Protein AF-A0A353R9E0-F1 (afdb_monomer)

Foldseek 3Di:
DWDWDWDDPDPVDIDIDTDDDDDPPDPDDDDDDDDDDDDDCVVVDDCVVQNPVNVVVPDDDDDDDDADADALLLLLDPVNPLLVQQLVLLLQCQVPVDPVSLVSNVVSVVRVVVNNVRNLVVLVVVLVPDDDDPCSVVSVVSSVVSNVSNVVSVVVSVVSNPDPNHDPVSD

Solvent-accessible surface area (backbone atoms only — not comparable to full-atom values): 10655 Å² total; per-residue (Å²): 132,82,66,73,48,72,45,77,70,56,101,87,42,74,44,78,47,73,77,80,89,80,64,87,94,48,98,72,82,87,85,87,84,89,85,87,85,88,71,63,76,91,73,62,69,40,73,88,75,51,31,71,73,54,51,66,68,70,60,79,89,83,86,76,80,88,68,71,88,58,57,46,63,61,56,39,42,93,81,22,64,66,57,55,56,33,52,48,26,40,49,46,19,36,76,43,64,43,73,67,32,47,50,48,30,54,49,34,54,54,50,44,53,52,34,52,54,50,16,52,52,52,52,51,50,51,60,72,69,48,71,99,49,94,56,54,64,57,52,53,51,53,51,50,53,26,52,49,44,40,50,54,56,59,59,58,53,50,69,57,42,74,45,95,70,35,61,77,94,80,103

Mean predicted aligned error: 7.18 Å

Sequence (171 aa):
MVEIQYKIHDEFAVEFKQRFLVRRKVQKNVFAVNTWFFIPNSLDINPQTYGKDQFYRDVKSNVRMITPVYILRDLSEVDAVPFRFLEQAFRDVASSPLRKNASEYIYQIKMVSVIIKSALRDHAKMILRGHPSDNTAWLCSQYAESAEAILSRYRKLKSIITVPTVPDELQ

pLDDT: mean 88.87, std 7.39, range [48.72, 96.75]

Secondary structure (DSSP, 8-state):
---EEEEE-SSS-EEEEE-----TTSS-------------GGG--STTTS-HHHHHHH--------PPP--HHHHHSTT-HHHHHHHHHHHHHHH---HHHHHHHHHHHHHHHHHHHHHHHHHHHHHHHS-S-TTHHHHHHHHHHHHHHHHHHHHHTHHHH-STTS-GGG-

Structure (mmCIF, N/CA/C/O backbone):
data_AF-A0A353R9E0-F1
#
_entry.id   AF-A0A353R9E0-F1
#
loop_
_atom_site.group_PDB
_atom_site.id
_atom_site.type_symbol
_atom_site.label_atom_id
_atom_site.label_alt_id
_atom_site.label_comp_id
_atom_site.label_asym_id
_atom_site.label_entity_id
_atom_site.label_seq_id
_atom_site.pdbx_PDB_ins_code
_atom_site.Cartn_x
_atom_site.Cartn_y
_atom_site.Cartn_z
_atom_site.occupancy
_atom_site.B_iso_or_equiv
_atom_site.auth_seq_id
_atom_site.auth_comp_id
_atom_site.auth_asym_id
_atom_site.auth_atom_id
_atom_site.pdbx_PDB_model_num
ATOM 1 N N . MET A 1 1 ? -12.779 -18.880 11.716 1.00 48.72 1 MET A N 1
ATOM 2 C CA . MET A 1 1 ? -12.962 -17.835 12.744 1.00 48.72 1 MET A CA 1
ATOM 3 C C . MET A 1 1 ? -12.255 -16.583 12.246 1.00 48.72 1 MET A C 1
ATOM 5 O O . MET A 1 1 ? -11.122 -16.708 11.800 1.00 48.72 1 MET A O 1
ATOM 9 N N . VAL A 1 2 ? -12.927 -15.431 12.183 1.00 58.88 2 VAL A N 1
ATOM 10 C CA . VAL A 1 2 ? -12.268 -14.171 11.794 1.00 58.88 2 VAL A CA 1
ATOM 11 C C . VAL A 1 2 ? -11.438 -13.724 12.990 1.00 58.88 2 VAL A C 1
ATOM 13 O O . VAL A 1 2 ? -11.990 -13.468 14.054 1.00 58.88 2 VAL A O 1
ATOM 16 N N . GLU A 1 3 ? -10.119 -13.702 12.845 1.00 65.75 3 GLU A N 1
ATOM 17 C CA . GLU A 1 3 ? -9.225 -13.207 13.888 1.00 65.75 3 GLU A CA 1
ATOM 18 C C . GLU A 1 3 ? -9.363 -11.679 13.961 1.00 65.75 3 GLU A C 1
ATOM 20 O O . GLU A 1 3 ? -9.100 -10.972 12.981 1.00 65.75 3 GLU A O 1
ATOM 25 N N . ILE A 1 4 ? -9.845 -11.176 15.099 1.00 75.94 4 ILE A N 1
ATOM 26 C CA . ILE A 1 4 ? -10.013 -9.743 15.351 1.00 75.94 4 ILE A CA 1
ATOM 27 C C . ILE A 1 4 ? -8.793 -9.273 16.137 1.00 75.94 4 ILE A C 1
ATOM 29 O O . ILE A 1 4 ? -8.597 -9.667 17.283 1.00 75.94 4 ILE A O 1
ATOM 33 N N . GLN A 1 5 ? -7.980 -8.411 15.530 1.00 85.12 5 GLN A N 1
ATOM 34 C CA . GLN A 1 5 ? -6.901 -7.731 16.242 1.00 85.12 5 GLN A CA 1
ATOM 35 C C . GLN A 1 5 ? -7.427 -6.399 16.767 1.00 85.12 5 GLN A C 1
ATOM 37 O O . GLN A 1 5 ? -7.897 -5.577 15.981 1.00 85.12 5 GLN A O 1
ATOM 42 N N . TYR A 1 6 ? -7.329 -6.171 18.071 1.00 88.31 6 TYR A N 1
ATOM 43 C CA . TYR A 1 6 ? -7.722 -4.911 18.696 1.00 88.31 6 TYR A CA 1
ATOM 44 C C . TYR A 1 6 ? -6.500 -4.178 19.249 1.00 88.31 6 TYR A C 1
ATOM 46 O O . TYR A 1 6 ? -5.491 -4.792 19.599 1.00 88.31 6 TYR A O 1
ATOM 54 N N . LYS A 1 7 ? -6.584 -2.851 19.314 1.00 91.62 7 LYS A N 1
ATOM 55 C CA . LYS A 1 7 ? -5.636 -2.017 20.059 1.00 91.62 7 LYS A CA 1
ATOM 56 C C . LYS A 1 7 ? -6.300 -0.720 20.503 1.00 91.62 7 LYS A C 1
ATOM 58 O O . LYS A 1 7 ? -7.226 -0.238 19.850 1.00 91.62 7 LYS A O 1
ATOM 63 N N . ILE A 1 8 ? -5.761 -0.130 21.560 1.00 91.62 8 ILE A N 1
ATOM 64 C CA . ILE A 1 8 ? -6.009 1.274 21.889 1.00 91.62 8 ILE A CA 1
ATOM 65 C C . ILE A 1 8 ? -5.292 2.103 20.816 1.00 91.62 8 ILE A C 1
ATOM 67 O O . ILE A 1 8 ? -4.105 1.885 20.555 1.00 91.62 8 ILE A O 1
ATOM 71 N N . HIS A 1 9 ? -6.032 2.950 20.101 1.00 88.12 9 HIS A N 1
ATOM 72 C CA . HIS A 1 9 ? -5.458 3.822 19.077 1.00 88.12 9 HIS A CA 1
ATOM 73 C C . HIS A 1 9 ? -4.881 5.078 19.726 1.00 88.12 9 HIS A C 1
ATOM 75 O O . HIS A 1 9 ? -3.713 5.390 19.504 1.00 88.12 9 HIS A O 1
ATOM 81 N N . ASP A 1 10 ? -5.699 5.734 20.543 1.00 90.50 10 ASP A N 1
ATOM 82 C CA . ASP A 1 10 ? -5.378 6.900 21.360 1.00 90.50 10 ASP A CA 1
ATOM 83 C C . ASP A 1 10 ? -6.341 6.960 22.564 1.00 90.50 10 ASP A C 1
ATOM 85 O O . ASP A 1 10 ? -7.029 5.981 22.862 1.00 90.50 10 ASP A O 1
ATOM 89 N N . GLU A 1 11 ? -6.374 8.093 23.266 1.00 88.25 11 GLU A N 1
ATOM 90 C CA . GLU A 1 11 ? -7.230 8.323 24.439 1.00 88.25 11 GLU A CA 1
ATOM 91 C C . GLU A 1 11 ? -8.737 8.264 24.132 1.00 88.25 11 GLU A C 1
ATOM 93 O O . GLU A 1 11 ? -9.532 8.022 25.038 1.00 88.25 11 GLU A O 1
ATOM 98 N N . PHE A 1 12 ? -9.142 8.443 22.871 1.00 86.81 12 PHE A N 1
ATOM 99 C CA . PHE A 1 12 ? -10.544 8.570 22.460 1.00 86.81 12 PHE A CA 1
ATOM 100 C C . PHE A 1 12 ? -11.010 7.463 21.510 1.00 86.81 12 PHE A C 1
ATOM 102 O O . PHE A 1 12 ? -12.199 7.373 21.202 1.00 86.81 12 PHE A O 1
ATOM 109 N N . ALA A 1 13 ? -10.101 6.619 21.021 1.00 89.38 13 ALA A N 1
ATOM 110 C CA . ALA A 1 13 ? -10.408 5.633 20.001 1.00 89.38 13 ALA A CA 1
ATOM 111 C C . ALA A 1 13 ? -9.783 4.263 20.275 1.00 89.38 13 ALA A C 1
ATOM 113 O O . ALA A 1 13 ? -8.603 4.101 20.594 1.00 89.38 13 ALA A O 1
ATOM 114 N N . VAL A 1 14 ? -10.587 3.236 20.013 1.00 90.50 14 VAL A N 1
ATOM 115 C CA . VAL A 1 14 ? -10.154 1.843 19.899 1.00 90.50 14 VAL A CA 1
ATOM 116 C C . VAL A 1 14 ? -10.240 1.405 18.440 1.00 90.50 14 VAL A C 1
ATOM 118 O O . VAL A 1 14 ? -11.177 1.749 17.721 1.00 90.50 14 VAL A O 1
ATOM 121 N N . GLU A 1 15 ? -9.245 0.653 17.974 1.00 92.62 15 GLU A N 1
ATOM 122 C CA . GLU A 1 15 ? -9.159 0.208 16.582 1.00 92.62 15 GLU A CA 1
ATOM 123 C C . GLU A 1 15 ? -9.290 -1.314 16.497 1.00 92.62 15 GLU A C 1
ATOM 125 O O . GLU A 1 15 ? -8.512 -2.048 17.111 1.00 92.62 15 GLU A O 1
ATOM 130 N N . PHE A 1 16 ? -10.231 -1.779 15.671 1.00 90.38 16 PHE A N 1
ATOM 131 C CA . PHE A 1 16 ? -10.447 -3.193 15.367 1.00 90.38 16 PHE A CA 1
ATOM 132 C C . PHE A 1 16 ? -10.026 -3.4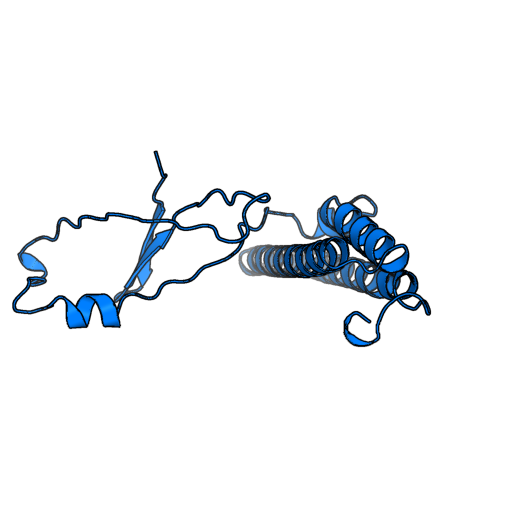85 13.930 1.00 90.38 16 PHE A C 1
ATOM 134 O O . PHE A 1 16 ? -10.575 -2.936 12.975 1.00 90.38 16 PHE A O 1
ATOM 141 N N . LYS A 1 17 ? -9.059 -4.383 13.762 1.00 89.75 17 LYS A N 1
ATOM 142 C CA . LYS A 1 17 ? -8.589 -4.849 12.459 1.00 89.75 17 LYS A CA 1
ATOM 143 C C . LYS A 1 17 ? -9.118 -6.244 12.197 1.00 89.75 17 LYS A C 1
ATOM 145 O O . LYS A 1 17 ? -8.869 -7.172 12.964 1.00 89.75 17 LYS A O 1
ATOM 150 N N . GLN A 1 18 ? -9.795 -6.382 11.066 1.00 88.81 18 GLN A N 1
ATOM 151 C CA . GLN A 1 18 ? -10.354 -7.641 10.596 1.00 88.81 18 GLN A CA 1
ATOM 152 C C . GLN A 1 18 ? -9.826 -7.934 9.197 1.00 88.81 18 GLN A C 1
ATOM 154 O O . GLN A 1 18 ? -9.640 -7.026 8.381 1.00 88.81 18 GLN A O 1
ATOM 159 N N . ARG A 1 19 ? -9.552 -9.210 8.925 1.00 87.00 19 ARG A N 1
ATOM 160 C CA . ARG A 1 19 ? -9.097 -9.669 7.611 1.00 87.00 19 ARG A CA 1
ATOM 161 C C . ARG A 1 19 ? -10.267 -10.293 6.866 1.00 87.00 19 ARG A C 1
ATOM 163 O O . ARG A 1 19 ? -10.924 -11.191 7.384 1.00 87.00 19 ARG A O 1
ATOM 170 N N . PHE A 1 20 ? -10.475 -9.852 5.631 1.00 86.50 20 PHE A N 1
ATOM 171 C CA . PHE A 1 20 ? -11.501 -10.385 4.742 1.00 86.50 20 PHE A CA 1
ATOM 172 C C . PHE A 1 20 ? -10.848 -11.050 3.536 1.00 86.50 20 PHE A C 1
ATOM 174 O O . PHE A 1 20 ? -9.968 -10.468 2.898 1.00 86.50 20 PHE A O 1
ATOM 181 N N . LEU A 1 21 ? -11.285 -12.267 3.211 1.00 85.00 21 LEU A N 1
ATOM 182 C CA . LEU A 1 21 ? -10.853 -12.951 1.998 1.00 85.00 21 LEU A CA 1
ATOM 183 C C . LEU A 1 21 ? -11.786 -12.572 0.846 1.00 85.00 21 LEU A C 1
ATOM 185 O O . LEU A 1 21 ? -12.969 -12.908 0.851 1.00 85.00 21 LEU A O 1
ATOM 189 N N . VAL A 1 22 ? -11.240 -11.877 -0.148 1.00 84.81 22 VAL A N 1
ATOM 190 C CA . VAL A 1 22 ? -11.982 -11.432 -1.331 1.00 84.81 22 VAL A CA 1
ATOM 191 C C . VAL A 1 22 ? -11.997 -12.540 -2.382 1.00 84.81 22 VAL A C 1
ATOM 193 O O . VAL A 1 22 ? -10.952 -13.057 -2.780 1.00 84.81 22 VAL A O 1
ATOM 196 N N . ARG A 1 23 ? -13.185 -12.887 -2.883 1.00 84.62 23 ARG A N 1
ATOM 197 C CA . ARG A 1 23 ? -13.350 -13.796 -4.021 1.00 84.62 23 ARG A CA 1
ATOM 198 C C . ARG A 1 23 ? -13.141 -13.013 -5.319 1.00 84.62 23 ARG A C 1
ATOM 200 O O . ARG A 1 23 ? -13.870 -12.066 -5.597 1.00 84.62 23 ARG A O 1
ATOM 207 N N . ARG A 1 24 ? -12.160 -13.425 -6.131 1.00 77.31 24 ARG A N 1
ATOM 208 C CA . ARG A 1 24 ? -11.804 -12.747 -7.398 1.00 77.31 24 ARG A CA 1
ATOM 209 C C . ARG A 1 24 ? -12.809 -12.968 -8.534 1.00 77.31 24 ARG A C 1
ATOM 211 O O . ARG A 1 24 ? -12.876 -12.161 -9.448 1.00 77.31 24 ARG A O 1
ATOM 218 N N . LYS A 1 25 ? -13.577 -14.062 -8.491 1.00 82.06 25 LYS A N 1
ATOM 219 C CA . LYS A 1 25 ? -14.525 -14.449 -9.554 1.00 82.06 25 LYS A CA 1
ATOM 220 C C . LYS A 1 25 ? -15.923 -13.833 -9.400 1.00 82.06 25 LYS A C 1
ATOM 222 O O . LYS A 1 25 ? -16.819 -14.193 -10.152 1.00 82.06 25 LYS A O 1
ATOM 227 N N . VAL A 1 26 ? -16.130 -12.948 -8.424 1.00 85.19 26 VAL A N 1
ATOM 228 C CA . VAL A 1 26 ? -17.422 -12.286 -8.194 1.00 85.19 26 VAL A CA 1
ATOM 229 C C . VAL A 1 26 ? -17.271 -10.779 -8.344 1.00 85.19 26 VAL A C 1
ATOM 231 O O . VAL A 1 26 ? -16.270 -10.204 -7.927 1.00 85.19 26 VAL A O 1
ATOM 234 N N . GLN A 1 27 ? -18.284 -10.138 -8.923 1.00 81.62 27 GLN A N 1
ATOM 235 C CA . GLN A 1 27 ? -18.284 -8.693 -9.154 1.00 81.62 27 GLN A CA 1
ATOM 236 C C . GLN A 1 27 ? -18.333 -7.892 -7.845 1.00 81.62 27 GLN A C 1
ATOM 238 O O . GLN A 1 27 ? -17.734 -6.825 -7.744 1.00 81.62 27 GLN A O 1
ATOM 243 N N . LYS A 1 28 ? -19.039 -8.409 -6.834 1.00 86.69 28 LYS A N 1
ATOM 244 C CA . LYS A 1 28 ? -19.212 -7.762 -5.532 1.00 86.69 28 LYS A CA 1
ATOM 245 C C . LYS A 1 28 ? -18.934 -8.761 -4.420 1.00 86.69 28 LYS A C 1
ATOM 247 O O . LYS A 1 28 ? -19.477 -9.862 -4.415 1.00 86.69 28 LYS A O 1
ATOM 252 N N . ASN A 1 29 ? -18.103 -8.352 -3.470 1.00 87.31 29 ASN A N 1
ATOM 253 C CA . ASN A 1 29 ? -17.911 -9.073 -2.220 1.00 87.31 29 ASN A CA 1
ATOM 254 C C . ASN A 1 29 ? -18.701 -8.345 -1.129 1.00 87.31 29 ASN A C 1
ATOM 256 O O . ASN A 1 29 ? -18.535 -7.139 -0.953 1.00 87.31 29 ASN A O 1
ATOM 260 N N . VAL A 1 30 ? -19.580 -9.069 -0.434 1.00 88.94 30 VAL A N 1
ATOM 261 C CA . VAL A 1 30 ? -20.352 -8.553 0.703 1.00 88.94 30 VAL A CA 1
ATOM 262 C C . VAL A 1 30 ? -19.848 -9.250 1.955 1.00 88.94 30 VAL A C 1
ATOM 264 O O . VAL A 1 30 ? -19.830 -10.478 2.017 1.00 88.94 30 VAL A O 1
ATOM 267 N N . PHE A 1 31 ? -19.434 -8.456 2.935 1.00 86.69 31 PHE A N 1
ATOM 268 C CA . PHE A 1 31 ? -18.997 -8.934 4.238 1.00 86.69 31 PHE A CA 1
ATOM 269 C C . PHE A 1 31 ? -19.934 -8.356 5.293 1.00 86.69 31 PHE A C 1
ATOM 271 O O . PHE A 1 31 ? -20.181 -7.152 5.300 1.00 86.69 31 PHE A O 1
ATOM 278 N N . ALA A 1 32 ? -20.459 -9.218 6.158 1.00 86.62 32 ALA A N 1
ATOM 279 C CA . ALA A 1 32 ? -21.254 -8.829 7.313 1.00 86.62 32 ALA A CA 1
ATOM 280 C C . ALA A 1 32 ? -20.494 -9.226 8.577 1.00 86.62 32 ALA A C 1
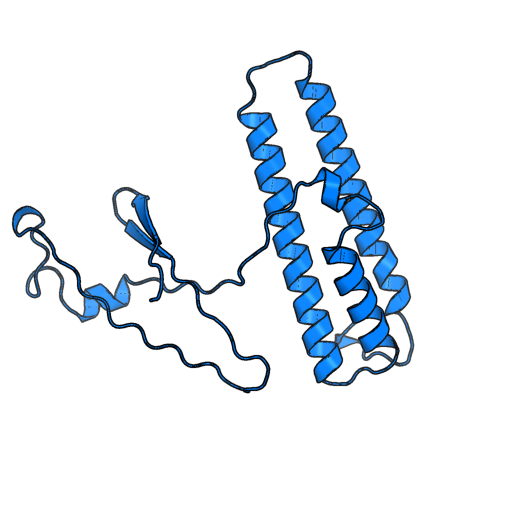ATOM 282 O O . ALA A 1 32 ? -19.954 -10.331 8.659 1.00 86.62 32 ALA A O 1
ATOM 283 N N . VAL A 1 33 ? -20.441 -8.313 9.541 1.00 82.75 33 VAL A N 1
ATOM 284 C CA . VAL A 1 33 ? -19.779 -8.523 10.825 1.00 82.75 33 VAL A CA 1
ATOM 285 C C . VAL A 1 33 ? -20.777 -8.187 11.917 1.00 82.75 33 VAL A C 1
ATOM 287 O O . VAL A 1 33 ? -21.296 -7.076 11.956 1.00 82.75 33 VAL A O 1
ATOM 290 N N . ASN A 1 34 ? -21.008 -9.145 12.808 1.00 86.94 34 ASN A N 1
ATOM 291 C CA . ASN A 1 34 ? -21.724 -8.906 14.051 1.00 86.94 34 ASN A CA 1
ATOM 292 C C . ASN A 1 34 ? -20.685 -8.752 15.164 1.00 86.94 34 ASN A C 1
ATOM 294 O O . ASN A 1 34 ? -19.771 -9.571 15.281 1.00 86.94 34 ASN A O 1
ATOM 298 N N . THR A 1 35 ? -20.785 -7.682 15.945 1.00 84.44 35 THR A N 1
ATOM 299 C CA . THR A 1 35 ? -19.842 -7.361 17.022 1.00 84.44 35 THR A CA 1
ATOM 300 C C . THR A 1 35 ? -20.625 -7.016 18.276 1.00 84.44 35 THR A C 1
ATOM 302 O O . THR A 1 35 ? -21.590 -6.259 18.213 1.00 84.44 35 THR A O 1
ATOM 305 N N . TRP A 1 36 ? -20.194 -7.570 19.406 1.00 87.69 36 TRP A N 1
ATOM 306 C CA . TRP A 1 36 ? -20.748 -7.290 20.724 1.00 87.69 36 TRP A CA 1
ATOM 307 C C . TRP A 1 36 ? -19.645 -6.710 21.600 1.00 87.69 36 TRP A C 1
ATOM 309 O O . TRP A 1 36 ? -18.528 -7.226 21.610 1.00 87.69 36 TRP A O 1
ATOM 319 N N . PHE A 1 37 ? -19.966 -5.644 22.327 1.00 84.81 37 PHE A N 1
ATOM 320 C CA . PHE A 1 37 ? -19.067 -5.007 23.281 1.00 84.81 37 PHE A CA 1
ATOM 321 C C . PHE A 1 37 ? -19.567 -5.279 24.693 1.00 84.81 37 PHE A C 1
ATOM 323 O O . PHE A 1 37 ? -20.755 -5.122 24.970 1.00 84.81 37 PHE A O 1
ATOM 330 N N . PHE A 1 38 ? -18.656 -5.663 25.582 1.00 88.88 38 PHE A N 1
ATOM 331 C CA . PHE A 1 38 ? -18.912 -5.657 27.014 1.00 88.88 38 PHE A CA 1
ATOM 332 C C . PHE A 1 38 ? -18.229 -4.426 27.600 1.00 88.88 38 PHE A C 1
ATOM 334 O O . PHE A 1 38 ? -17.001 -4.331 27.566 1.00 88.88 38 PHE A O 1
ATOM 341 N N . ILE A 1 39 ? -19.024 -3.469 28.075 1.00 87.69 39 ILE A N 1
ATOM 342 C CA . ILE A 1 39 ? -18.528 -2.190 28.581 1.00 87.69 39 ILE A CA 1
ATOM 343 C C . ILE A 1 39 ? -18.862 -2.094 30.074 1.00 87.69 39 ILE A C 1
ATOM 345 O O . ILE A 1 39 ? -20.028 -2.256 30.435 1.00 87.69 39 ILE A O 1
ATOM 349 N N . PRO A 1 40 ? -17.874 -1.856 30.954 1.00 91.00 40 PRO A N 1
ATOM 350 C CA . PRO A 1 40 ? -18.129 -1.637 32.372 1.00 91.00 40 PRO A CA 1
ATOM 351 C C . PRO A 1 40 ? -19.013 -0.410 32.612 1.00 91.00 40 PRO A C 1
ATOM 353 O O . PRO A 1 40 ? -18.777 0.650 32.032 1.00 91.00 40 PRO A O 1
ATOM 356 N N . ASN A 1 41 ? -19.952 -0.518 33.555 1.00 88.00 41 ASN A N 1
ATOM 357 C CA . ASN A 1 41 ? -20.834 0.593 33.939 1.00 88.00 41 ASN A CA 1
ATOM 358 C C . ASN A 1 41 ? -20.067 1.835 34.428 1.00 88.00 41 ASN A C 1
ATOM 360 O O . ASN A 1 41 ? -20.578 2.942 34.330 1.00 88.00 41 ASN A O 1
ATOM 364 N N . SER A 1 42 ? -18.834 1.674 34.922 1.00 92.81 42 SER A N 1
ATOM 365 C CA . SER A 1 42 ? -17.984 2.781 35.377 1.00 92.81 42 SER A CA 1
ATOM 366 C C . SER A 1 42 ? -17.554 3.742 34.266 1.00 92.81 42 SER A C 1
ATOM 368 O O . SER A 1 42 ? -17.095 4.835 34.573 1.00 92.81 42 SER A O 1
ATOM 370 N N . LEU A 1 43 ? -17.656 3.338 32.994 1.00 88.19 43 LEU A N 1
ATOM 371 C CA . LEU A 1 43 ? -17.365 4.203 31.846 1.00 88.19 43 LEU A CA 1
ATOM 372 C C . LEU A 1 43 ? -18.577 5.042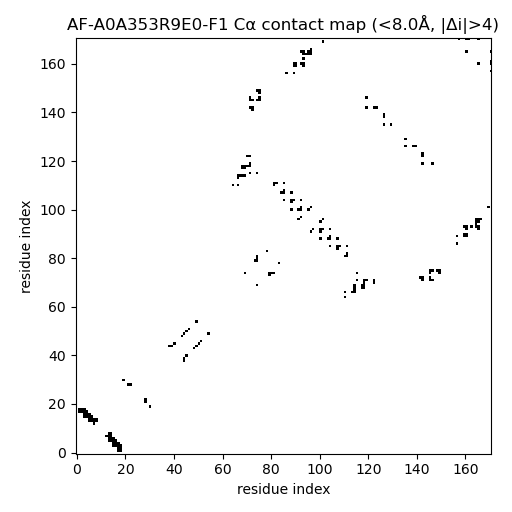 31.417 1.00 88.19 43 LEU A C 1
ATOM 374 O O . LEU A 1 43 ? -18.437 5.865 30.521 1.00 88.19 43 LEU A O 1
ATOM 378 N N . ASP A 1 44 ? -19.747 4.809 32.024 1.00 90.94 44 ASP A N 1
ATOM 379 C CA . ASP A 1 44 ? -21.011 5.487 31.720 1.00 90.94 44 ASP A CA 1
ATOM 380 C C . ASP A 1 44 ? -21.365 5.503 30.219 1.00 90.94 44 ASP A C 1
ATOM 382 O O . ASP A 1 44 ? -21.934 6.456 29.698 1.00 90.94 44 ASP A O 1
ATOM 386 N N . ILE A 1 45 ? -21.027 4.426 29.499 1.00 90.31 45 ILE A N 1
ATOM 387 C CA . ILE A 1 45 ? -21.417 4.213 28.099 1.00 90.31 45 ILE A CA 1
ATOM 388 C C . ILE A 1 45 ? -22.618 3.270 28.087 1.00 90.31 45 ILE A C 1
ATOM 390 O O . ILE A 1 45 ? -22.484 2.061 28.285 1.00 90.31 45 ILE A O 1
ATOM 394 N N . ASN A 1 46 ? -23.803 3.823 27.854 1.00 90.56 46 ASN A N 1
ATOM 395 C CA . ASN A 1 46 ? -25.065 3.090 27.810 1.00 90.56 46 ASN A CA 1
ATOM 396 C C . ASN A 1 46 ? -26.002 3.713 26.755 1.00 90.56 46 ASN A C 1
ATOM 398 O O . ASN A 1 46 ? -25.696 4.776 26.221 1.00 90.56 46 ASN A O 1
ATOM 402 N N . PRO A 1 47 ? -27.144 3.089 26.413 1.00 89.38 47 PRO A N 1
ATOM 403 C CA . PRO A 1 47 ? -28.045 3.627 25.391 1.00 89.38 47 PRO A CA 1
ATOM 404 C C . PRO A 1 47 ? -28.581 5.042 25.663 1.00 89.38 47 PRO A C 1
ATOM 406 O O . PRO A 1 47 ? -29.030 5.692 24.720 1.00 89.38 47 PRO A O 1
ATOM 409 N N . GLN A 1 48 ? -28.565 5.511 26.916 1.00 90.94 48 GLN A N 1
ATOM 410 C CA . GLN A 1 48 ? -29.009 6.848 27.309 1.00 90.94 48 GLN A CA 1
ATOM 411 C C . GLN A 1 48 ? -27.909 7.904 27.117 1.00 90.94 48 GLN A C 1
ATOM 413 O O . GLN A 1 48 ? -28.216 9.024 26.717 1.00 90.94 48 GLN A O 1
ATOM 418 N N . THR A 1 49 ? -26.646 7.558 27.376 1.00 92.94 49 THR A N 1
ATOM 419 C CA . THR A 1 49 ? -25.490 8.471 27.281 1.00 92.94 49 THR A CA 1
ATOM 420 C C . THR A 1 49 ? -24.746 8.375 25.949 1.00 92.94 49 THR A C 1
ATOM 422 O O . THR A 1 49 ? -24.121 9.338 25.515 1.00 92.94 49 THR A O 1
ATOM 425 N N . TYR A 1 50 ? -24.835 7.227 25.275 1.00 92.31 50 TYR A N 1
ATOM 426 C CA . TYR A 1 50 ? -24.203 6.934 23.994 1.00 92.31 50 TYR A CA 1
ATOM 427 C C . TYR A 1 50 ? -25.124 6.068 23.127 1.00 92.31 50 TYR A C 1
ATOM 429 O O . TYR A 1 50 ? -25.000 4.844 23.017 1.00 92.31 50 TYR A O 1
ATOM 437 N N . GLY A 1 51 ? -26.111 6.731 22.528 1.00 91.75 51 GLY A N 1
ATOM 438 C CA . GLY A 1 51 ? -27.131 6.088 21.709 1.00 91.75 51 GLY A CA 1
ATOM 439 C C . GLY A 1 51 ? -26.612 5.561 20.367 1.00 91.75 51 GLY A C 1
ATOM 440 O O . GLY A 1 51 ? -25.525 5.894 19.890 1.00 91.75 51 GLY A O 1
ATOM 441 N N . LYS A 1 52 ? -27.458 4.770 19.699 1.00 92.69 52 LYS A N 1
ATOM 442 C CA . LYS A 1 52 ? -27.162 4.127 18.408 1.00 92.69 52 LYS A CA 1
ATOM 443 C C . LYS A 1 52 ? -26.691 5.116 17.332 1.00 92.69 52 LYS A C 1
ATOM 445 O O . LYS A 1 52 ? -25.724 4.839 16.627 1.00 92.69 52 LYS A O 1
ATOM 450 N N . ASP A 1 53 ? -27.360 6.258 17.208 1.00 93.81 53 ASP A N 1
ATOM 451 C CA . ASP A 1 53 ? -27.044 7.248 16.171 1.00 93.81 53 ASP A CA 1
ATOM 452 C C . ASP A 1 53 ? -25.689 7.916 16.401 1.00 93.81 53 ASP A C 1
ATOM 454 O O . ASP A 1 53 ? -25.017 8.300 15.444 1.00 93.81 53 ASP A O 1
ATOM 458 N N . GLN A 1 54 ? -25.272 8.046 17.662 1.00 93.50 54 GLN A N 1
ATOM 459 C CA . GLN A 1 54 ? -23.954 8.562 18.004 1.00 93.50 54 GLN A CA 1
ATOM 460 C C . GLN A 1 54 ? -22.879 7.505 17.748 1.00 93.50 54 GLN A C 1
ATOM 462 O O . GLN A 1 54 ? -21.908 7.793 17.054 1.00 93.50 54 GLN A O 1
ATOM 467 N N . PHE A 1 55 ? -23.126 6.254 18.154 1.00 91.25 55 PHE A N 1
ATOM 468 C CA . PHE A 1 55 ? -22.252 5.124 17.836 1.00 91.25 55 PHE A CA 1
ATOM 469 C C . PHE A 1 55 ? -21.938 5.041 16.335 1.00 91.25 55 PHE A C 1
ATOM 471 O O . PHE A 1 55 ? -20.775 5.069 15.939 1.00 91.25 55 PHE A O 1
ATOM 478 N N . TYR A 1 56 ? -22.954 4.998 15.466 1.00 91.44 56 TYR A N 1
ATOM 479 C CA . TYR A 1 56 ? -22.715 4.869 14.021 1.00 91.44 56 TYR A CA 1
ATOM 480 C C . TYR A 1 56 ? -22.114 6.120 13.373 1.00 91.44 56 TYR A C 1
ATOM 482 O O . TYR A 1 56 ? -21.513 6.007 12.305 1.00 91.44 56 TYR A O 1
ATOM 490 N N . ARG A 1 57 ? -22.248 7.293 13.999 1.00 92.25 57 ARG A N 1
ATOM 491 C CA . ARG A 1 57 ? -21.591 8.528 13.552 1.00 92.25 57 ARG A CA 1
ATOM 492 C C . ARG A 1 57 ? -20.090 8.500 13.833 1.00 92.25 57 ARG A C 1
ATOM 494 O O . ARG A 1 57 ? -19.313 8.965 13.002 1.00 92.25 57 ARG A O 1
ATOM 501 N N . ASP A 1 58 ? -19.698 7.935 14.969 1.00 91.62 58 ASP A N 1
ATOM 502 C CA . ASP A 1 58 ? -18.302 7.904 15.411 1.00 91.62 58 ASP A CA 1
ATOM 503 C C . ASP A 1 58 ? -17.523 6.715 14.826 1.00 91.62 58 ASP A C 1
ATOM 505 O O . ASP A 1 58 ? -16.293 6.753 14.721 1.00 91.62 58 ASP A O 1
ATOM 509 N N . VAL A 1 59 ? -18.222 5.663 14.385 1.00 90.62 59 VAL A N 1
ATOM 510 C CA . VAL A 1 59 ? -17.602 4.508 13.726 1.00 90.62 59 VAL A CA 1
ATOM 511 C C . VAL A 1 59 ? -17.008 4.907 12.373 1.00 90.62 59 VAL A C 1
ATOM 513 O O . VAL A 1 59 ? -17.704 5.159 11.390 1.00 90.62 59 VAL A O 1
ATOM 516 N N . LYS A 1 60 ? -15.675 4.867 12.290 1.00 90.19 60 LYS A N 1
ATOM 517 C CA . LYS A 1 60 ? -14.921 5.087 11.049 1.00 90.19 60 LYS A CA 1
ATOM 518 C C . LYS A 1 60 ? -14.487 3.760 10.434 1.00 90.19 60 LYS A C 1
ATOM 520 O O . LYS A 1 60 ? -13.578 3.096 10.929 1.00 90.19 60 LYS A O 1
ATOM 525 N N . SER A 1 61 ? -15.105 3.395 9.312 1.00 87.56 61 SER A N 1
ATOM 526 C CA . SER A 1 61 ? -14.745 2.193 8.554 1.00 87.56 61 SER A CA 1
ATOM 527 C C . SER A 1 61 ? -13.700 2.504 7.484 1.00 87.56 61 SER A C 1
ATOM 529 O O . SER A 1 61 ? -13.999 3.139 6.474 1.00 87.56 61 SER A O 1
ATOM 531 N N . ASN A 1 62 ? -12.477 2.007 7.680 1.00 87.75 62 ASN A N 1
ATOM 532 C CA . ASN A 1 62 ? -11.396 2.107 6.702 1.00 87.75 62 ASN A CA 1
ATOM 533 C C . ASN A 1 62 ? -11.124 0.743 6.065 1.00 87.75 62 ASN A C 1
ATOM 535 O O . ASN A 1 62 ? -10.806 -0.224 6.758 1.00 87.75 62 ASN A O 1
ATOM 539 N N . VAL A 1 63 ? -11.182 0.675 4.734 1.00 84.19 63 VAL A N 1
ATOM 540 C CA . VAL A 1 63 ? -10.843 -0.534 3.974 1.00 84.19 63 VAL A CA 1
ATOM 541 C C . VAL A 1 63 ? -9.509 -0.328 3.276 1.00 84.19 63 VAL A C 1
ATOM 543 O O . VAL A 1 63 ? -9.290 0.670 2.593 1.00 84.19 63 VAL A O 1
ATOM 546 N N . ARG A 1 64 ? -8.610 -1.300 3.424 1.00 83.31 64 ARG A N 1
ATOM 547 C CA . ARG A 1 64 ? -7.338 -1.329 2.703 1.00 83.31 64 ARG A CA 1
ATOM 548 C C . ARG A 1 64 ? -7.003 -2.741 2.259 1.00 83.31 64 ARG A C 1
ATOM 550 O O . ARG A 1 64 ? -7.376 -3.712 2.915 1.00 83.31 64 ARG A O 1
ATOM 557 N N . MET A 1 65 ? -6.219 -2.836 1.192 1.00 78.31 65 MET A N 1
ATOM 558 C CA . MET A 1 65 ? -5.571 -4.090 0.829 1.00 78.31 65 MET A CA 1
ATOM 559 C C . MET A 1 65 ? -4.580 -4.511 1.920 1.00 78.31 65 MET A C 1
ATOM 561 O O . MET A 1 65 ? -3.942 -3.674 2.576 1.00 78.31 65 MET A O 1
ATOM 565 N N . ILE A 1 66 ? -4.445 -5.824 2.109 1.00 81.62 66 ILE A N 1
ATOM 566 C CA . ILE A 1 66 ? -3.359 -6.376 2.915 1.00 81.62 66 ILE A CA 1
ATOM 567 C C . ILE A 1 66 ? -2.078 -6.205 2.109 1.00 81.62 66 ILE A C 1
ATOM 569 O O . ILE A 1 66 ? -1.911 -6.804 1.050 1.00 81.62 66 ILE A O 1
ATOM 573 N N . THR A 1 67 ? -1.190 -5.365 2.622 1.00 81.56 67 THR A N 1
ATOM 574 C CA . THR A 1 67 ? 0.133 -5.155 2.050 1.00 81.56 67 THR A CA 1
ATOM 575 C C . THR A 1 67 ? 1.086 -6.199 2.623 1.00 81.56 67 THR A C 1
ATOM 577 O O . THR A 1 67 ? 1.238 -6.240 3.848 1.00 81.56 67 THR A O 1
ATOM 580 N N . PRO A 1 68 ? 1.712 -7.040 1.789 1.00 85.25 68 PRO A N 1
ATOM 581 C CA . PRO A 1 68 ? 2.818 -7.878 2.236 1.00 85.25 68 PRO A CA 1
ATOM 582 C C . PRO A 1 68 ? 3.979 -7.005 2.733 1.00 85.25 68 PRO A C 1
ATOM 584 O O . PRO A 1 68 ? 4.195 -5.897 2.238 1.00 85.25 68 PRO A O 1
ATOM 587 N N . VAL A 1 69 ? 4.702 -7.495 3.736 1.00 87.25 69 VAL A N 1
ATOM 588 C CA . VAL A 1 69 ? 5.858 -6.795 4.305 1.00 87.25 69 VAL A CA 1
ATOM 589 C C . VAL A 1 69 ? 7.086 -7.134 3.469 1.00 87.25 69 VAL A C 1
ATOM 591 O O . VAL A 1 69 ? 7.366 -8.308 3.248 1.00 87.25 69 VAL A O 1
ATOM 594 N N . TYR A 1 70 ? 7.800 -6.105 3.018 1.00 92.25 70 TYR A N 1
ATOM 595 C CA . TYR A 1 70 ? 9.051 -6.221 2.274 1.00 92.25 70 TYR A CA 1
ATOM 596 C C . TYR A 1 70 ? 10.107 -5.322 2.908 1.00 92.25 70 TYR A C 1
ATOM 598 O O . TYR A 1 70 ? 9.798 -4.214 3.357 1.00 92.25 70 TYR A O 1
ATOM 606 N N . ILE A 1 71 ? 11.352 -5.792 2.913 1.00 92.00 71 ILE A N 1
ATOM 607 C CA . ILE A 1 71 ? 12.514 -4.977 3.258 1.00 92.00 71 ILE A CA 1
ATOM 608 C C . ILE A 1 71 ? 12.849 -4.103 2.043 1.00 92.00 71 ILE A C 1
ATOM 610 O O . ILE A 1 71 ? 12.749 -4.552 0.903 1.00 92.00 71 ILE A O 1
ATOM 614 N N . LEU A 1 72 ? 13.225 -2.839 2.277 1.00 94.31 72 LEU A N 1
ATOM 615 C CA . LEU A 1 72 ? 13.494 -1.889 1.190 1.00 94.31 72 LEU A CA 1
ATOM 616 C C . LEU A 1 72 ? 14.623 -2.365 0.261 1.00 94.31 72 LEU A C 1
ATOM 618 O O . LEU A 1 72 ? 14.513 -2.204 -0.949 1.00 94.31 72 LEU A O 1
ATOM 622 N N . ARG A 1 73 ? 15.671 -2.968 0.830 1.00 91.69 73 ARG A N 1
ATOM 623 C CA . ARG A 1 73 ? 16.805 -3.535 0.090 1.00 91.69 73 ARG A CA 1
ATOM 624 C C . ARG A 1 73 ? 16.377 -4.694 -0.814 1.00 91.69 73 ARG A C 1
ATOM 626 O O . ARG A 1 73 ? 16.661 -4.673 -1.997 1.00 91.69 73 ARG A O 1
ATOM 633 N N . ASP A 1 74 ? 15.611 -5.649 -0.302 1.00 92.12 74 ASP A N 1
ATOM 634 C CA . ASP A 1 74 ? 15.131 -6.779 -1.112 1.00 92.12 74 ASP A CA 1
ATOM 635 C C . ASP A 1 74 ? 14.221 -6.304 -2.261 1.00 92.12 74 ASP A C 1
ATOM 637 O O . ASP A 1 74 ? 14.110 -6.937 -3.307 1.00 92.12 74 ASP A O 1
ATOM 641 N N . LEU A 1 75 ? 13.550 -5.161 -2.079 1.00 93.44 75 LEU A N 1
ATOM 642 C CA . LEU A 1 75 ? 12.715 -4.548 -3.107 1.00 93.44 75 LEU A CA 1
ATOM 643 C C . LEU A 1 75 ? 13.527 -3.835 -4.203 1.00 93.44 75 LEU A C 1
ATOM 645 O O . LEU A 1 75 ? 13.001 -3.653 -5.305 1.00 93.44 75 LEU A O 1
ATOM 649 N N . SER A 1 76 ? 14.771 -3.429 -3.923 1.00 91.56 76 SER A N 1
ATOM 650 C CA . SER A 1 76 ? 15.674 -2.840 -4.920 1.00 91.56 76 SER A CA 1
ATOM 651 C C . SER A 1 76 ? 16.396 -3.890 -5.772 1.00 91.56 76 SER A C 1
ATOM 653 O O . SER A 1 76 ? 16.932 -3.545 -6.826 1.00 91.56 76 SER A O 1
ATOM 655 N N . GLU A 1 77 ? 16.347 -5.168 -5.388 1.00 91.19 77 GLU A N 1
ATOM 656 C CA . GLU A 1 77 ? 16.906 -6.271 -6.172 1.00 91.19 77 GLU A CA 1
ATOM 657 C C . GLU A 1 77 ? 16.178 -6.481 -7.506 1.00 91.19 77 GLU A C 1
ATOM 659 O O . GLU A 1 77 ? 14.969 -6.265 -7.643 1.00 91.19 77 GLU A O 1
ATOM 664 N N . VAL A 1 78 ? 16.910 -6.977 -8.508 1.00 83.12 78 VAL A N 1
ATOM 665 C CA . VAL A 1 78 ? 16.397 -7.197 -9.871 1.00 83.12 78 VAL A CA 1
ATOM 666 C C . VAL A 1 78 ? 15.241 -8.200 -9.894 1.00 83.12 78 VAL A C 1
ATOM 668 O O . VAL A 1 78 ? 14.273 -7.992 -10.617 1.00 83.12 78 VAL A O 1
ATOM 671 N N . ASP A 1 79 ? 15.242 -9.214 -9.033 1.00 85.44 79 ASP A N 1
ATOM 672 C CA . ASP A 1 79 ? 14.216 -10.266 -9.037 1.00 85.44 79 ASP A CA 1
ATOM 673 C C . ASP A 1 79 ? 13.103 -10.071 -8.002 1.00 85.44 79 ASP A C 1
ATOM 675 O O . ASP A 1 79 ? 12.297 -10.979 -7.765 1.00 85.44 79 ASP A O 1
ATOM 679 N N . ALA A 1 80 ? 13.001 -8.865 -7.429 1.00 91.44 80 ALA A N 1
ATOM 680 C CA . ALA A 1 80 ? 11.963 -8.523 -6.468 1.00 91.44 80 ALA A CA 1
ATOM 681 C C . ALA A 1 80 ? 10.565 -8.921 -6.977 1.00 91.44 80 ALA A C 1
ATOM 683 O O . ALA A 1 80 ? 10.046 -8.402 -7.972 1.00 91.44 80 ALA A O 1
ATOM 684 N N . VAL A 1 81 ? 9.932 -9.846 -6.250 1.00 91.88 81 VAL A N 1
ATOM 685 C CA . VAL A 1 81 ? 8.650 -10.466 -6.614 1.00 91.88 81 VAL A CA 1
ATOM 686 C C . VAL A 1 81 ? 7.560 -9.447 -6.989 1.00 91.88 81 VAL A C 1
ATOM 688 O O . VAL A 1 81 ? 6.911 -9.660 -8.016 1.00 91.88 81 VAL A O 1
ATOM 691 N N . PRO A 1 82 ? 7.359 -8.334 -6.247 1.00 93.25 82 PRO A N 1
ATOM 692 C CA . PRO A 1 82 ? 6.333 -7.349 -6.595 1.00 93.25 82 PRO A CA 1
ATOM 693 C C . PRO A 1 82 ? 6.539 -6.730 -7.980 1.00 93.25 82 PRO A C 1
ATOM 695 O O . PRO A 1 82 ? 5.574 -6.515 -8.710 1.00 93.25 82 PRO A O 1
ATOM 698 N N . PHE A 1 83 ? 7.790 -6.490 -8.372 1.00 94.31 83 PHE A N 1
ATOM 699 C CA . PHE A 1 83 ? 8.098 -5.928 -9.680 1.00 94.31 83 PHE A CA 1
ATOM 700 C C . PHE A 1 83 ? 7.939 -6.938 -10.815 1.00 94.31 83 PHE A C 1
ATOM 702 O O . PHE A 1 83 ? 7.564 -6.527 -11.907 1.00 94.31 83 PHE A O 1
ATOM 709 N N . ARG A 1 84 ? 8.146 -8.240 -10.574 1.00 94.06 84 ARG A N 1
ATOM 710 C CA . ARG A 1 84 ? 7.862 -9.273 -11.589 1.00 94.06 84 ARG A CA 1
ATOM 711 C C . ARG A 1 84 ? 6.376 -9.315 -11.945 1.00 94.06 84 ARG A C 1
ATOM 713 O O . ARG A 1 84 ? 6.026 -9.339 -13.121 1.00 94.06 84 ARG A O 1
ATOM 720 N N . PHE A 1 85 ? 5.499 -9.274 -10.939 1.00 94.00 85 PHE A N 1
ATOM 721 C CA . PHE A 1 85 ? 4.052 -9.214 -11.173 1.00 94.00 85 PHE A CA 1
ATOM 722 C C . PHE A 1 85 ? 3.626 -7.907 -11.845 1.00 94.00 85 PHE A C 1
ATOM 724 O O . PHE A 1 85 ? 2.777 -7.927 -12.734 1.00 94.00 85 PHE A O 1
ATOM 731 N N . LEU A 1 86 ? 4.232 -6.786 -11.450 1.00 95.62 86 LEU A N 1
ATOM 732 C CA . LEU A 1 86 ? 3.975 -5.492 -12.071 1.00 95.62 86 LEU A CA 1
ATOM 733 C C . LEU A 1 86 ? 4.374 -5.490 -13.548 1.00 95.62 86 LEU A C 1
ATOM 735 O O . LEU A 1 86 ? 3.564 -5.136 -14.394 1.00 95.62 86 LEU A O 1
ATOM 739 N N . GLU A 1 87 ? 5.591 -5.925 -13.867 1.00 95.38 87 GLU A N 1
ATOM 740 C CA . GLU A 1 87 ? 6.089 -5.970 -15.240 1.00 95.38 87 GLU A CA 1
ATOM 741 C C . GLU A 1 87 ? 5.230 -6.876 -16.128 1.00 95.38 87 GLU A C 1
ATOM 743 O O . GLU A 1 87 ? 4.887 -6.489 -17.245 1.00 95.38 87 GLU A O 1
ATOM 748 N N . GLN A 1 88 ? 4.812 -8.037 -15.615 1.00 95.81 88 GLN A N 1
ATOM 749 C CA . GLN A 1 88 ? 3.884 -8.904 -16.336 1.00 95.81 88 GLN A CA 1
ATOM 750 C C . GLN A 1 88 ? 2.560 -8.189 -16.627 1.00 95.81 88 GLN A C 1
ATOM 752 O O . GLN A 1 88 ? 2.089 -8.227 -17.758 1.00 95.81 88 GLN A O 1
ATOM 757 N N . ALA A 1 89 ? 1.992 -7.471 -15.654 1.00 95.88 89 ALA A N 1
ATOM 758 C CA . ALA A 1 89 ? 0.745 -6.740 -15.860 1.00 95.88 89 ALA A CA 1
ATOM 759 C C . ALA A 1 89 ? 0.884 -5.589 -16.877 1.00 95.88 89 ALA A C 1
ATOM 761 O O . ALA A 1 89 ? -0.042 -5.351 -17.651 1.00 95.88 89 ALA A O 1
ATOM 762 N N . PHE A 1 90 ? 2.042 -4.916 -16.922 1.00 95.56 90 PHE A N 1
ATOM 763 C CA . PHE A 1 90 ? 2.373 -3.943 -17.974 1.00 95.56 90 PHE A CA 1
ATOM 764 C C . PHE A 1 90 ? 2.418 -4.606 -19.362 1.00 95.56 90 PHE A C 1
ATOM 766 O O . PHE A 1 90 ? 1.845 -4.083 -20.314 1.00 95.56 90 PHE A O 1
ATOM 773 N N . ARG A 1 91 ? 3.052 -5.779 -19.488 1.00 95.38 91 ARG A N 1
ATOM 774 C CA . ARG A 1 91 ? 3.112 -6.528 -20.759 1.00 95.38 91 ARG A CA 1
ATOM 775 C C . ARG A 1 91 ? 1.735 -7.045 -21.195 1.00 95.38 91 ARG A C 1
ATOM 777 O O . ARG A 1 91 ? 1.392 -6.984 -22.376 1.00 95.38 91 ARG A O 1
ATOM 784 N N . ASP A 1 92 ? 0.928 -7.520 -20.251 1.00 95.06 92 ASP A N 1
ATOM 785 C CA . ASP A 1 92 ? -0.414 -8.046 -20.518 1.00 95.06 92 ASP A CA 1
ATOM 786 C C . ASP A 1 92 ? -1.363 -6.950 -21.023 1.00 95.06 92 ASP A C 1
ATOM 788 O O . ASP A 1 92 ? -2.130 -7.182 -21.958 1.00 95.06 92 ASP A O 1
ATOM 792 N N . VAL A 1 93 ? -1.308 -5.745 -20.441 1.00 94.62 93 VAL A N 1
ATOM 793 C CA . VAL A 1 93 ? -2.129 -4.618 -20.912 1.00 94.62 93 VAL A CA 1
ATOM 794 C C . VAL A 1 93 ? -1.613 -4.047 -22.236 1.00 94.62 93 VAL A C 1
ATOM 796 O O . VAL A 1 93 ? -2.427 -3.715 -23.093 1.00 94.62 93 VAL A O 1
ATOM 799 N N . ALA A 1 94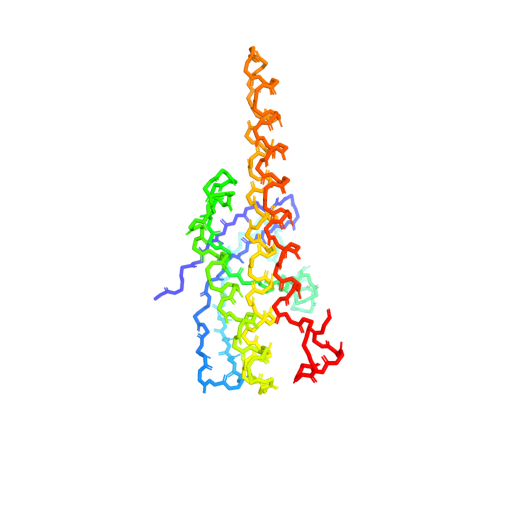 ? -0.290 -4.009 -22.443 1.00 93.06 94 ALA A N 1
ATOM 800 C CA . ALA A 1 94 ? 0.319 -3.553 -23.694 1.00 93.06 94 ALA A CA 1
ATOM 801 C C . ALA A 1 94 ? -0.033 -4.450 -24.890 1.00 93.06 94 ALA A C 1
ATOM 803 O O . ALA A 1 94 ? -0.327 -3.963 -25.983 1.00 93.06 94 ALA A O 1
ATOM 804 N N . SER A 1 95 ? -0.035 -5.768 -24.671 1.00 92.44 95 SER A N 1
ATOM 805 C CA . SER A 1 95 ? -0.401 -6.756 -25.692 1.00 92.44 95 SER A CA 1
ATOM 806 C C . SER A 1 95 ? -1.909 -6.845 -25.922 1.00 92.44 95 SER A C 1
ATOM 808 O O . SER A 1 95 ? -2.350 -7.051 -27.052 1.00 92.44 95 SER A O 1
ATOM 810 N N . SER A 1 96 ? -2.714 -6.706 -24.866 1.00 93.00 96 SER A N 1
ATOM 811 C CA . SER A 1 96 ? -4.164 -6.826 -24.945 1.00 93.00 96 SER A CA 1
ATOM 812 C C . SER A 1 96 ? -4.835 -5.918 -23.905 1.00 93.00 96 SER A C 1
ATOM 814 O O . SER A 1 96 ? -4.982 -6.316 -22.743 1.00 93.00 96 SER A O 1
ATOM 816 N N . PRO A 1 97 ? -5.298 -4.711 -24.288 1.00 89.69 97 PRO A N 1
ATOM 817 C CA . PRO A 1 97 ? -5.879 -3.717 -23.377 1.00 89.69 97 PRO A CA 1
ATOM 818 C C . PRO A 1 97 ? -7.330 -4.062 -22.988 1.00 89.69 97 PRO A C 1
ATOM 820 O O . PRO A 1 97 ? -8.223 -3.218 -22.944 1.00 89.69 97 PRO A O 1
ATOM 823 N N . LEU A 1 98 ? -7.606 -5.338 -22.721 1.00 91.62 98 LEU A N 1
ATOM 824 C CA . LEU A 1 98 ? -8.910 -5.795 -22.263 1.00 91.62 98 LEU A CA 1
ATOM 825 C C . LEU A 1 98 ? -9.174 -5.287 -20.845 1.00 91.62 98 LEU A C 1
ATOM 827 O O . LEU A 1 98 ? -8.268 -5.203 -20.016 1.00 91.62 98 LEU A O 1
ATOM 831 N N . ARG A 1 99 ? -10.453 -5.074 -20.509 1.00 87.81 99 ARG A N 1
ATOM 832 C CA . ARG A 1 99 ? -10.893 -4.629 -19.172 1.00 87.81 99 ARG A CA 1
ATOM 833 C C . ARG A 1 99 ? -10.269 -5.432 -18.022 1.00 87.81 99 ARG A C 1
ATOM 835 O O . ARG A 1 99 ? -9.956 -4.869 -16.974 1.00 87.81 99 ARG A O 1
ATOM 842 N N . LYS A 1 100 ? -10.092 -6.745 -18.208 1.00 90.56 100 LYS A N 1
ATOM 843 C CA . LYS A 1 100 ? -9.442 -7.634 -17.233 1.00 90.56 100 LYS A CA 1
ATOM 844 C C . LYS A 1 100 ? -7.974 -7.251 -17.007 1.00 90.56 100 LYS A C 1
ATOM 846 O O . LYS A 1 100 ? -7.574 -7.098 -15.858 1.00 90.56 100 LYS A O 1
ATOM 851 N N . ASN A 1 101 ? -7.209 -7.068 -18.082 1.00 93.00 101 ASN A N 1
ATOM 852 C CA . ASN A 1 101 ? -5.785 -6.740 -18.019 1.00 93.00 101 ASN A CA 1
ATOM 853 C C . ASN A 1 101 ? -5.577 -5.319 -17.490 1.00 93.00 101 ASN A C 1
ATOM 855 O O . ASN A 1 101 ? -4.737 -5.122 -16.623 1.00 93.00 101 ASN A O 1
ATOM 859 N N . ALA A 1 102 ? -6.421 -4.363 -17.891 1.00 91.75 102 ALA A N 1
ATOM 860 C CA . ALA A 1 102 ? -6.426 -3.017 -17.318 1.00 91.75 102 ALA A CA 1
ATOM 861 C C . ALA A 1 102 ? -6.705 -3.032 -15.800 1.00 91.75 102 ALA A C 1
ATOM 863 O O . ALA A 1 102 ? -6.047 -2.335 -15.029 1.00 91.75 102 ALA A O 1
ATOM 864 N N . SER A 1 103 ? -7.647 -3.867 -15.345 1.00 90.38 103 SER A N 1
ATOM 865 C CA . SER A 1 103 ? -7.954 -4.005 -13.913 1.00 90.38 103 SER A CA 1
ATOM 866 C C . SER A 1 103 ? -6.785 -4.606 -13.125 1.00 90.38 103 SER A C 1
ATOM 868 O O . SER A 1 103 ? -6.481 -4.125 -12.033 1.00 90.38 103 SER A O 1
ATOM 870 N N . GLU A 1 104 ? -6.124 -5.632 -13.671 1.00 92.62 104 GLU A N 1
ATOM 871 C CA . GLU A 1 104 ? -4.939 -6.247 -13.059 1.00 92.62 104 GLU A CA 1
ATOM 872 C C . GLU A 1 104 ? -3.750 -5.276 -13.045 1.00 92.62 104 GLU A C 1
ATOM 874 O O . GLU A 1 104 ? -3.115 -5.107 -12.011 1.00 92.62 104 GLU A O 1
ATOM 879 N N . TYR A 1 105 ? -3.509 -4.559 -14.143 1.00 94.50 105 TYR A N 1
ATOM 880 C CA . TYR A 1 105 ? -2.509 -3.496 -14.253 1.00 94.50 105 TYR A CA 1
ATOM 881 C C . TYR A 1 105 ? -2.672 -2.429 -13.162 1.00 94.50 105 TYR A C 1
ATOM 883 O O . TYR A 1 105 ? -1.753 -2.189 -12.373 1.00 94.50 105 TYR A O 1
ATOM 891 N N . ILE A 1 106 ? -3.875 -1.861 -13.029 1.00 92.56 106 ILE A N 1
ATOM 892 C CA . ILE A 1 106 ? -4.189 -0.873 -11.985 1.00 92.56 106 ILE A CA 1
ATOM 893 C C . ILE A 1 106 ? -3.996 -1.475 -10.586 1.00 92.56 106 ILE A C 1
ATOM 895 O O . ILE A 1 106 ? -3.495 -0.805 -9.676 1.00 92.56 106 ILE A O 1
ATOM 899 N N . TYR A 1 107 ? -4.408 -2.729 -10.386 1.00 91.69 107 TYR A N 1
ATOM 900 C CA . TYR A 1 107 ? -4.238 -3.428 -9.115 1.00 91.69 107 TYR A CA 1
ATOM 901 C C . TYR A 1 107 ? -2.757 -3.592 -8.751 1.00 91.69 107 TYR A C 1
ATOM 903 O O . TYR A 1 107 ? -2.377 -3.258 -7.626 1.00 91.69 107 TYR A O 1
ATOM 911 N N . GLN A 1 108 ? -1.918 -4.035 -9.689 1.00 94.00 108 GLN A N 1
ATOM 912 C CA . GLN A 1 108 ? -0.490 -4.237 -9.455 1.00 94.00 108 GLN A CA 1
ATOM 913 C C . GLN A 1 108 ? 0.238 -2.914 -9.186 1.00 94.00 108 GLN A C 1
ATOM 915 O O . GLN A 1 108 ? 1.034 -2.847 -8.249 1.00 94.00 108 GLN A O 1
ATOM 920 N N . ILE A 1 109 ? -0.097 -1.827 -9.896 1.00 94.50 109 ILE A N 1
ATOM 921 C CA . ILE A 1 109 ? 0.445 -0.485 -9.603 1.00 94.50 109 ILE A CA 1
ATOM 922 C C . ILE A 1 109 ? 0.125 -0.067 -8.167 1.00 94.50 109 ILE A C 1
ATOM 924 O O . ILE A 1 109 ? 1.015 0.352 -7.418 1.00 94.50 109 ILE A O 1
ATOM 928 N N . LYS A 1 110 ? -1.145 -0.196 -7.760 1.00 92.50 110 LYS A N 1
ATOM 929 C CA . LYS A 1 110 ? -1.587 0.138 -6.398 1.00 92.50 110 LYS A CA 1
ATOM 930 C C . LYS A 1 110 ? -0.871 -0.725 -5.363 1.00 92.50 110 LYS A C 1
ATOM 932 O O . LYS A 1 110 ? -0.424 -0.206 -4.343 1.00 92.50 110 LYS A O 1
ATOM 937 N N . MET A 1 111 ? -0.736 -2.023 -5.626 1.00 91.75 111 MET A N 1
ATOM 938 C CA . MET A 1 111 ? -0.057 -2.962 -4.739 1.00 91.75 111 MET A CA 1
ATOM 939 C C . MET A 1 111 ? 1.408 -2.581 -4.529 1.00 91.75 111 MET A C 1
ATOM 941 O O . MET A 1 111 ? 1.819 -2.379 -3.385 1.00 91.75 111 MET A O 1
ATOM 945 N N . VAL A 1 112 ? 2.171 -2.412 -5.611 1.00 93.75 112 VAL A N 1
ATOM 946 C CA . VAL A 1 112 ? 3.591 -2.044 -5.539 1.00 93.75 112 VAL A CA 1
ATOM 947 C C . VAL A 1 112 ? 3.777 -0.682 -4.876 1.00 93.75 112 VAL A C 1
ATOM 949 O O . VAL A 1 112 ? 4.632 -0.545 -4.005 1.00 93.75 112 VAL A O 1
ATOM 952 N N . SER A 1 113 ? 2.922 0.297 -5.176 1.00 93.44 113 SER A N 1
ATOM 953 C CA . SER A 1 113 ? 2.979 1.626 -4.552 1.00 93.44 113 SER A CA 1
ATOM 954 C C . SER A 1 113 ? 2.809 1.568 -3.029 1.00 93.44 113 SER A C 1
ATOM 956 O O . SER A 1 113 ? 3.532 2.234 -2.286 1.00 93.44 113 SER A O 1
ATOM 958 N N . VAL A 1 114 ? 1.880 0.744 -2.530 1.00 93.00 114 VAL A N 1
ATOM 959 C CA . VAL A 1 114 ? 1.675 0.582 -1.082 1.00 93.00 114 VAL A CA 1
ATOM 960 C C . VAL A 1 114 ? 2.814 -0.221 -0.436 1.00 93.00 114 VAL A C 1
ATOM 962 O O . VAL A 1 114 ? 3.196 0.089 0.699 1.00 93.00 114 VAL A O 1
ATOM 965 N N . ILE A 1 115 ? 3.379 -1.211 -1.140 1.00 94.25 115 ILE A N 1
ATOM 966 C CA . ILE A 1 115 ? 4.568 -1.962 -0.698 1.00 94.25 115 ILE A CA 1
ATOM 967 C C . ILE A 1 115 ? 5.763 -1.014 -0.541 1.00 94.25 115 ILE A C 1
ATOM 969 O O . ILE A 1 115 ? 6.323 -0.941 0.552 1.00 94.25 115 ILE A O 1
ATOM 973 N N . ILE A 1 116 ? 6.085 -0.225 -1.575 1.00 94.88 116 ILE A N 1
ATOM 974 C CA . ILE A 1 116 ? 7.187 0.752 -1.559 1.00 94.88 116 ILE A CA 1
ATOM 975 C C . ILE A 1 116 ? 6.991 1.750 -0.415 1.00 94.88 116 ILE A C 1
ATOM 977 O O . ILE A 1 116 ? 7.890 1.937 0.401 1.00 94.88 116 ILE A O 1
ATOM 981 N N . LYS A 1 117 ? 5.793 2.339 -0.291 1.00 94.38 117 LYS A N 1
ATOM 982 C CA . LYS A 1 117 ? 5.469 3.268 0.803 1.00 94.38 117 LYS A CA 1
ATOM 983 C C . LYS A 1 117 ? 5.730 2.655 2.182 1.00 94.38 117 LYS A C 1
ATOM 985 O O . LYS A 1 117 ? 6.253 3.334 3.065 1.00 94.38 117 LYS A O 1
ATOM 990 N N . SER A 1 118 ? 5.331 1.400 2.388 1.00 93.94 118 SER A N 1
ATOM 991 C CA . SER A 1 118 ? 5.499 0.722 3.679 1.00 93.94 118 SER A CA 1
ATOM 992 C C . SER A 1 118 ? 6.971 0.416 3.954 1.00 93.94 118 SER A C 1
ATOM 994 O O . SER A 1 118 ? 7.451 0.749 5.033 1.00 93.94 118 SER A O 1
ATOM 996 N N . ALA A 1 119 ? 7.695 -0.114 2.964 1.00 94.94 119 ALA A N 1
ATOM 997 C CA . ALA A 1 119 ? 9.117 -0.431 3.068 1.00 94.94 119 ALA A CA 1
ATOM 998 C C . ALA A 1 119 ? 9.971 0.816 3.361 1.00 94.94 119 ALA A C 1
ATOM 1000 O O . ALA A 1 119 ? 10.804 0.788 4.265 1.00 94.94 119 ALA A O 1
ATOM 1001 N N . LEU A 1 120 ? 9.713 1.934 2.667 1.00 95.81 120 LEU A N 1
ATOM 1002 C CA . LEU A 1 120 ? 10.374 3.220 2.922 1.00 95.81 120 LEU A CA 1
ATOM 1003 C C . LEU A 1 120 ? 10.117 3.701 4.353 1.00 95.81 120 LEU A C 1
ATOM 1005 O O . LEU A 1 120 ? 11.047 3.998 5.097 1.00 95.81 120 LEU A O 1
ATOM 1009 N N . ARG A 1 121 ? 8.849 3.731 4.779 1.00 95.19 121 ARG A N 1
ATOM 1010 C CA . ARG A 1 121 ? 8.489 4.166 6.135 1.00 95.19 121 ARG A CA 1
ATOM 1011 C C . ARG A 1 121 ? 9.172 3.312 7.201 1.00 95.19 121 ARG A C 1
ATOM 1013 O O . ARG A 1 121 ? 9.643 3.849 8.201 1.00 95.19 121 ARG A O 1
ATOM 1020 N N . ASP A 1 122 ? 9.167 1.997 7.028 1.00 93.44 122 ASP A N 1
ATOM 1021 C CA . ASP A 1 122 ? 9.663 1.075 8.044 1.00 93.44 122 ASP A CA 1
ATOM 1022 C C . ASP A 1 122 ? 11.201 1.116 8.115 1.00 93.44 122 ASP A C 1
ATOM 1024 O O . ASP A 1 122 ? 11.748 1.147 9.218 1.00 93.44 122 ASP A O 1
ATOM 1028 N N . HIS A 1 123 ? 11.890 1.269 6.976 1.00 93.81 123 HIS A N 1
ATOM 1029 C CA . HIS A 1 123 ? 13.334 1.516 6.943 1.00 93.81 123 HIS A CA 1
ATOM 1030 C C . HIS A 1 123 ? 13.694 2.873 7.577 1.00 93.81 123 HIS A C 1
ATOM 1032 O O . HIS A 1 123 ? 14.571 2.935 8.434 1.00 93.81 123 HIS A O 1
ATOM 1038 N N . ALA A 1 124 ? 12.960 3.949 7.272 1.00 94.38 124 ALA A N 1
ATOM 1039 C CA . ALA A 1 124 ? 13.179 5.254 7.904 1.00 94.38 124 ALA A CA 1
ATOM 1040 C C . ALA A 1 124 ? 12.982 5.201 9.431 1.00 94.38 124 ALA A C 1
ATOM 1042 O O . ALA A 1 124 ? 13.786 5.738 10.190 1.00 94.38 124 ALA A O 1
ATOM 1043 N N . LYS A 1 125 ? 11.949 4.494 9.911 1.00 92.94 125 LYS A N 1
ATOM 1044 C CA . LYS A 1 125 ? 11.735 4.268 11.350 1.00 92.94 125 LYS A CA 1
ATOM 1045 C C . LYS A 1 125 ? 12.872 3.487 12.001 1.00 92.94 125 LYS A C 1
ATOM 1047 O O . LYS A 1 125 ? 13.182 3.760 13.155 1.00 92.94 125 LYS A O 1
ATOM 1052 N N . MET A 1 126 ? 13.456 2.513 11.303 1.00 91.31 126 MET A N 1
ATOM 1053 C CA . MET A 1 126 ? 14.615 1.765 11.797 1.00 91.31 126 MET A CA 1
ATOM 1054 C C . MET A 1 126 ? 15.812 2.697 12.009 1.00 91.31 126 MET A C 1
ATOM 1056 O O . MET A 1 126 ? 16.412 2.657 13.078 1.00 91.31 126 MET A O 1
ATOM 1060 N N . ILE A 1 127 ? 16.095 3.575 11.041 1.00 91.38 127 ILE A N 1
ATOM 1061 C CA . ILE A 1 127 ? 17.176 4.568 11.135 1.00 91.38 127 ILE A CA 1
ATOM 1062 C C . ILE A 1 127 ? 16.935 5.514 12.317 1.00 91.38 127 ILE A C 1
ATOM 1064 O O . ILE A 1 127 ? 17.813 5.682 13.152 1.00 91.38 127 ILE A O 1
ATOM 1068 N N . LEU A 1 128 ? 15.721 6.066 12.440 1.00 89.81 128 LEU A N 1
ATOM 1069 C CA . LEU A 1 128 ? 15.368 7.019 13.504 1.00 89.81 128 LEU A CA 1
ATOM 1070 C C . LEU A 1 128 ? 15.358 6.413 14.916 1.00 89.81 128 LEU A C 1
ATOM 1072 O O . LEU A 1 128 ? 15.503 7.139 15.893 1.00 89.81 128 LEU A O 1
ATOM 1076 N N . ARG A 1 129 ? 15.125 5.101 15.042 1.00 88.06 129 ARG A N 1
ATOM 1077 C CA . ARG A 1 129 ? 15.150 4.388 16.331 1.00 88.06 129 ARG A CA 1
ATOM 1078 C C . ARG A 1 129 ? 16.549 3.922 16.725 1.00 88.06 129 ARG A C 1
ATOM 1080 O O . ARG A 1 129 ? 16.761 3.601 17.894 1.00 88.06 129 ARG A O 1
ATOM 1087 N N . GLY A 1 130 ? 17.468 3.827 15.766 1.00 78.69 130 GLY A N 1
ATOM 1088 C CA . GLY A 1 130 ? 18.859 3.500 16.040 1.00 78.69 130 GLY A CA 1
ATOM 1089 C C . GLY A 1 130 ? 19.465 4.544 16.974 1.00 78.69 130 GLY A C 1
ATOM 1090 O O . GLY A 1 130 ? 19.238 5.739 16.804 1.00 78.69 130 GLY A O 1
ATOM 1091 N N . HIS A 1 131 ? 20.216 4.103 17.985 1.00 65.31 131 HIS A N 1
ATOM 1092 C CA . HIS A 1 131 ? 21.048 5.036 18.745 1.00 65.31 131 HIS A CA 1
ATOM 1093 C C . HIS A 1 131 ? 22.119 5.617 17.809 1.00 65.31 131 HIS A C 1
ATOM 1095 O O . HIS A 1 131 ? 22.528 4.910 16.878 1.00 65.31 131 HIS A O 1
ATOM 1101 N N . PRO A 1 132 ? 22.581 6.863 18.037 1.00 63.12 132 PRO A N 1
ATOM 1102 C CA . PRO A 1 132 ? 23.638 7.459 17.234 1.00 63.12 132 PRO A CA 1
ATOM 1103 C C . PRO A 1 132 ? 24.855 6.538 17.269 1.00 63.12 132 PRO A C 1
ATOM 1105 O O . PRO A 1 132 ? 25.517 6.381 18.290 1.00 63.12 132 PRO A O 1
ATOM 1108 N N . SER A 1 133 ? 25.086 5.869 16.150 1.00 65.12 133 SER A N 1
ATOM 1109 C CA . SER A 1 133 ? 26.256 5.043 15.897 1.00 65.12 133 SER A CA 1
ATOM 1110 C C . SER A 1 133 ? 26.889 5.537 14.607 1.00 65.12 133 SER A C 1
ATOM 1112 O O . SER A 1 133 ? 26.199 6.117 13.754 1.00 65.12 133 SER A O 1
ATOM 1114 N N . ASP A 1 134 ? 28.177 5.255 14.439 1.00 65.75 134 ASP A N 1
ATOM 1115 C CA . ASP A 1 134 ? 28.961 5.604 13.247 1.00 65.75 134 ASP A CA 1
ATOM 1116 C C . ASP A 1 134 ? 28.335 5.082 11.932 1.00 65.75 134 ASP A C 1
ATOM 1118 O O . ASP A 1 134 ? 28.631 5.574 10.847 1.00 65.75 134 ASP A O 1
ATOM 1122 N N . ASN A 1 135 ? 27.379 4.148 12.015 1.00 82.75 135 ASN A N 1
ATOM 1123 C CA . ASN A 1 135 ? 26.679 3.550 10.878 1.00 82.75 135 ASN A CA 1
ATOM 1124 C C . ASN A 1 135 ? 25.468 4.349 10.367 1.00 82.75 135 ASN A C 1
ATOM 1126 O O . ASN A 1 135 ? 24.874 3.967 9.357 1.00 82.75 135 ASN A O 1
ATOM 1130 N N . THR A 1 136 ? 25.074 5.445 11.023 1.00 87.88 136 THR A N 1
ATOM 1131 C CA . THR A 1 136 ? 23.879 6.219 10.622 1.00 87.88 136 THR A CA 1
ATOM 1132 C C . THR A 1 136 ? 24.013 6.770 9.201 1.00 87.88 136 THR A C 1
ATOM 1134 O O . THR A 1 136 ? 23.078 6.674 8.407 1.00 87.88 136 THR A O 1
ATOM 1137 N N . ALA A 1 137 ? 25.194 7.289 8.851 1.00 89.94 137 ALA A N 1
ATOM 1138 C CA . ALA A 1 137 ? 25.471 7.793 7.508 1.00 89.94 137 ALA A CA 1
ATOM 1139 C C . ALA A 1 137 ? 25.341 6.685 6.451 1.00 89.94 137 ALA A C 1
ATOM 1141 O O . ALA A 1 137 ? 24.669 6.874 5.440 1.00 89.94 137 ALA A O 1
ATOM 1142 N N . TRP A 1 138 ? 25.907 5.504 6.725 1.00 90.94 138 TRP A N 1
ATOM 1143 C CA . TRP A 1 138 ? 25.804 4.345 5.838 1.00 90.94 138 TRP A CA 1
ATOM 1144 C C . TRP A 1 138 ? 24.349 3.898 5.635 1.00 90.94 138 TRP A C 1
ATOM 1146 O O . TRP A 1 138 ? 23.932 3.651 4.504 1.00 90.94 138 TRP A O 1
ATOM 1156 N N . 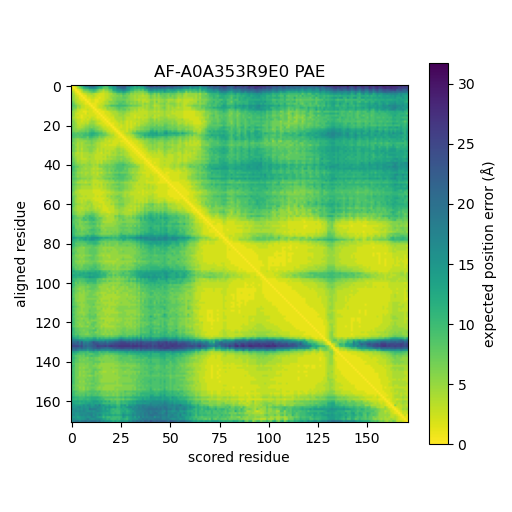LEU A 1 139 ? 23.547 3.859 6.705 1.00 91.56 139 LEU A N 1
ATOM 1157 C CA . LEU A 1 139 ? 22.127 3.509 6.621 1.00 91.56 139 LEU A CA 1
ATOM 1158 C C . LEU A 1 139 ? 21.326 4.508 5.773 1.00 91.56 139 LEU A C 1
ATOM 1160 O O . LEU A 1 139 ? 20.480 4.098 4.977 1.00 91.56 139 LEU A O 1
ATOM 1164 N N . CYS A 1 140 ? 21.603 5.807 5.907 1.00 93.69 140 CYS A N 1
ATOM 1165 C CA . CYS A 1 140 ? 20.988 6.840 5.074 1.00 93.69 140 CYS A CA 1
ATOM 1166 C C . CYS A 1 140 ? 21.370 6.688 3.594 1.00 93.69 140 CYS A C 1
ATOM 1168 O O . CYS A 1 140 ? 20.492 6.788 2.734 1.00 93.69 140 CYS A O 1
ATOM 1170 N N . SER A 1 141 ? 22.638 6.391 3.290 1.00 94.31 141 SER A N 1
ATOM 1171 C CA . SER A 1 141 ? 23.080 6.118 1.916 1.00 94.31 141 SER A CA 1
ATOM 1172 C C . SER A 1 141 ? 22.374 4.893 1.333 1.00 94.31 141 SER A C 1
ATOM 1174 O O . SER A 1 141 ? 21.780 4.980 0.263 1.00 94.31 141 SER A O 1
ATOM 1176 N N . GLN A 1 142 ? 22.318 3.782 2.075 1.00 94.25 142 GLN A N 1
ATOM 1177 C CA . GLN A 1 142 ? 21.608 2.570 1.646 1.0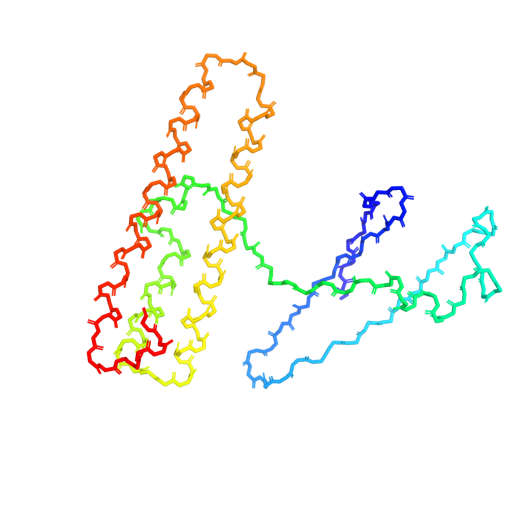0 94.25 142 GLN A CA 1
ATOM 1178 C C . GLN A 1 142 ? 20.109 2.802 1.416 1.00 94.25 142 GLN A C 1
ATOM 1180 O O . GLN A 1 142 ? 19.517 2.240 0.489 1.00 94.25 142 GLN A O 1
ATOM 1185 N N . TYR A 1 143 ? 19.475 3.636 2.245 1.00 95.81 143 TYR A N 1
ATOM 1186 C CA . TYR A 1 143 ? 18.088 4.051 2.051 1.00 95.81 143 TYR A CA 1
ATOM 1187 C C . TYR A 1 143 ? 17.903 4.811 0.730 1.00 95.81 143 TYR A C 1
ATOM 1189 O O . TYR A 1 143 ? 16.991 4.485 -0.035 1.00 95.81 143 TYR A O 1
ATOM 1197 N N . ALA A 1 144 ? 18.767 5.793 0.456 1.00 96.44 144 ALA A N 1
ATOM 1198 C CA . ALA A 1 144 ? 18.713 6.605 -0.757 1.00 96.44 144 ALA A CA 1
ATOM 1199 C C . ALA A 1 144 ? 18.971 5.768 -2.019 1.00 96.44 144 ALA A C 1
ATOM 1201 O O . ALA A 1 144 ? 18.163 5.812 -2.946 1.00 96.44 144 ALA A O 1
ATOM 1202 N N . GLU A 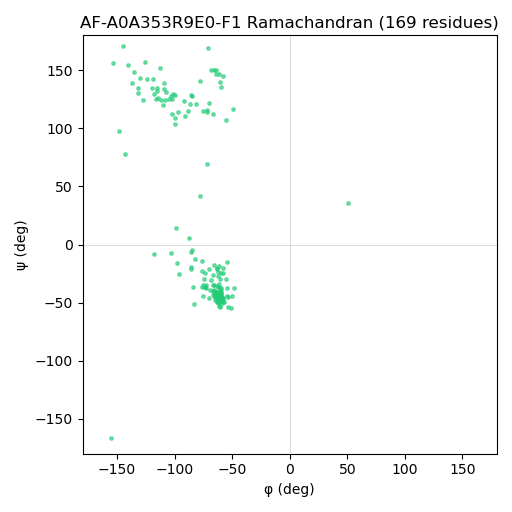1 145 ? 20.017 4.938 -2.014 1.00 96.44 145 GLU A N 1
ATOM 1203 C CA . GLU A 1 145 ? 20.363 4.031 -3.118 1.00 96.44 145 GLU A CA 1
ATOM 1204 C C . GLU A 1 145 ? 19.212 3.072 -3.442 1.00 96.44 145 GLU A C 1
ATOM 1206 O O . GLU A 1 145 ? 18.819 2.914 -4.599 1.00 96.44 145 GLU A O 1
ATOM 1211 N N . SER A 1 146 ? 18.607 2.465 -2.413 1.00 96.12 146 SER A N 1
ATOM 1212 C CA . SER A 1 146 ? 17.478 1.552 -2.612 1.00 96.12 146 SER A CA 1
ATOM 1213 C C . SER A 1 146 ? 16.261 2.278 -3.192 1.00 96.12 146 SER A C 1
ATOM 1215 O O . SER A 1 146 ? 15.608 1.764 -4.101 1.00 96.12 146 SER A O 1
ATOM 1217 N N . ALA A 1 147 ? 15.951 3.482 -2.697 1.00 96.56 147 ALA A N 1
ATOM 1218 C CA . ALA A 1 147 ? 14.841 4.286 -3.203 1.00 96.56 147 ALA A CA 1
ATOM 1219 C C . ALA A 1 147 ? 15.057 4.713 -4.665 1.00 96.56 147 ALA A C 1
ATOM 1221 O O . ALA A 1 147 ? 14.124 4.642 -5.471 1.00 96.56 147 ALA A O 1
ATOM 1222 N N . GLU A 1 148 ? 16.279 5.110 -5.021 1.00 96.75 148 GLU A N 1
ATOM 1223 C CA . GLU A 1 148 ? 16.648 5.479 -6.386 1.00 96.75 148 GLU A CA 1
ATOM 1224 C C . GLU A 1 148 ? 16.559 4.284 -7.342 1.00 96.75 148 GLU A C 1
ATOM 1226 O O . GLU A 1 148 ? 15.949 4.394 -8.410 1.00 96.75 148 GLU A O 1
ATOM 1231 N N . ALA A 1 149 ? 17.075 3.120 -6.939 1.00 95.62 149 ALA A N 1
ATOM 1232 C CA . ALA A 1 149 ? 16.990 1.890 -7.723 1.00 95.62 149 ALA A CA 1
ATOM 1233 C C . ALA A 1 149 ? 15.530 1.490 -8.005 1.00 95.62 149 ALA A C 1
ATOM 1235 O O . ALA A 1 149 ? 15.162 1.225 -9.155 1.00 95.62 149 ALA A O 1
ATOM 1236 N N . ILE A 1 150 ? 14.672 1.525 -6.980 1.00 96.12 150 ILE A N 1
ATOM 1237 C CA . ILE A 1 150 ? 13.230 1.248 -7.091 1.00 96.12 150 ILE A CA 1
ATOM 1238 C C . ILE A 1 150 ? 12.556 2.243 -8.044 1.00 96.12 150 ILE A C 1
ATOM 1240 O O . ILE A 1 150 ? 11.782 1.841 -8.917 1.00 96.12 150 ILE A O 1
ATOM 1244 N N . LEU A 1 151 ? 12.850 3.540 -7.906 1.00 95.50 151 LEU A N 1
ATOM 1245 C CA . LEU A 1 151 ? 12.268 4.587 -8.745 1.00 95.50 151 LEU A CA 1
ATOM 1246 C C . LEU A 1 151 ? 12.699 4.448 -10.210 1.00 95.50 151 LEU A C 1
ATOM 1248 O O . LEU A 1 151 ? 11.863 4.538 -11.111 1.00 95.50 151 LEU A O 1
ATOM 1252 N N . SER A 1 152 ? 13.989 4.211 -10.447 1.00 94.69 152 SER A N 1
ATOM 1253 C CA . SER A 1 152 ? 14.551 3.970 -11.778 1.00 94.69 152 SER A CA 1
ATOM 1254 C C . SER A 1 152 ? 13.880 2.767 -12.437 1.00 94.69 152 SER A C 1
ATOM 1256 O O . SER A 1 152 ? 13.402 2.859 -13.570 1.00 94.69 152 SER A O 1
ATOM 1258 N N . ARG A 1 153 ? 13.740 1.662 -11.697 1.00 93.56 153 ARG A N 1
ATOM 1259 C CA . ARG A 1 153 ? 13.054 0.459 -12.171 1.00 93.56 153 ARG A CA 1
ATOM 1260 C C . ARG A 1 153 ? 11.595 0.724 -12.526 1.00 93.56 153 ARG A C 1
ATOM 1262 O O . ARG A 1 153 ? 11.165 0.345 -13.611 1.00 93.56 153 ARG A O 1
ATOM 1269 N N . TYR A 1 154 ? 10.850 1.398 -11.654 1.00 94.06 154 TYR A N 1
ATOM 1270 C CA . TYR A 1 154 ? 9.452 1.735 -11.917 1.00 94.06 154 TYR A CA 1
ATOM 1271 C C . TYR A 1 154 ? 9.304 2.603 -13.174 1.00 94.06 154 TYR A C 1
ATOM 1273 O O . TYR A 1 154 ? 8.470 2.321 -14.029 1.00 94.06 154 TYR A O 1
ATOM 1281 N N . ARG A 1 155 ? 10.156 3.622 -13.339 1.00 93.44 155 ARG A N 1
ATOM 1282 C CA . ARG A 1 155 ? 10.132 4.510 -14.514 1.00 93.44 155 ARG A CA 1
ATOM 1283 C C . ARG A 1 155 ? 10.440 3.778 -15.821 1.00 93.44 155 ARG A C 1
ATOM 1285 O O . ARG A 1 155 ? 9.827 4.097 -16.837 1.00 93.44 155 ARG A O 1
ATOM 1292 N N . LYS A 1 156 ? 11.335 2.783 -15.806 1.00 93.50 156 LYS A N 1
ATOM 1293 C CA . LYS A 1 156 ? 11.652 1.965 -16.992 1.00 93.50 156 LYS A CA 1
ATOM 1294 C C . LYS A 1 156 ? 10.432 1.214 -17.535 1.00 93.50 156 LYS A C 1
ATOM 1296 O O . LYS A 1 156 ? 10.337 1.042 -18.749 1.00 93.50 156 LYS A O 1
ATOM 1301 N N . LEU A 1 157 ? 9.468 0.848 -16.682 1.00 92.75 157 LEU A N 1
ATOM 1302 C CA . LEU A 1 157 ? 8.237 0.164 -17.103 1.00 92.75 157 LEU A CA 1
ATOM 1303 C C . LEU A 1 157 ? 7.372 1.006 -18.047 1.00 92.75 157 LEU A C 1
ATOM 1305 O O . LEU A 1 157 ? 6.633 0.437 -18.846 1.00 92.75 157 LEU A O 1
ATOM 1309 N N . LYS A 1 158 ? 7.501 2.342 -18.025 1.00 90.81 158 LYS A N 1
ATOM 1310 C CA . LYS A 1 158 ? 6.770 3.224 -18.947 1.00 90.81 158 LYS A CA 1
ATOM 1311 C C . LYS A 1 158 ? 7.009 2.843 -20.411 1.00 90.81 158 LYS A C 1
ATOM 1313 O O . LYS A 1 158 ? 6.077 2.849 -21.200 1.00 90.81 158 LYS A O 1
ATOM 1318 N N . SER A 1 159 ? 8.229 2.429 -20.757 1.00 90.69 159 SER A N 1
ATOM 1319 C CA . SER A 1 159 ? 8.566 2.002 -22.123 1.00 90.69 159 SER A CA 1
ATOM 1320 C C . SER A 1 159 ? 7.739 0.815 -22.633 1.00 90.69 159 SER A C 1
ATOM 1322 O O . SER A 1 159 ? 7.572 0.676 -23.838 1.00 90.69 159 SER A O 1
ATOM 1324 N N . ILE A 1 160 ? 7.196 -0.014 -21.734 1.00 90.50 160 ILE A N 1
ATOM 1325 C CA . ILE A 1 160 ? 6.378 -1.181 -22.086 1.00 90.50 160 ILE A CA 1
ATOM 1326 C C . ILE A 1 160 ? 4.976 -0.752 -22.533 1.00 90.50 160 ILE A C 1
ATOM 1328 O O . ILE A 1 160 ? 4.397 -1.392 -23.406 1.00 90.50 160 ILE A O 1
ATOM 1332 N N . ILE A 1 161 ? 4.426 0.311 -21.935 1.00 88.19 161 ILE A N 1
ATOM 1333 C CA . ILE A 1 161 ? 3.040 0.738 -22.167 1.00 88.19 161 ILE A CA 1
ATOM 1334 C C . ILE A 1 161 ? 2.909 1.872 -23.189 1.00 88.19 161 ILE A C 1
ATOM 1336 O O . ILE A 1 161 ? 1.821 2.083 -23.716 1.00 88.19 161 ILE A O 1
ATOM 1340 N N . THR A 1 162 ? 4.007 2.560 -23.516 1.00 86.44 162 THR A N 1
ATOM 1341 C CA . THR A 1 162 ? 4.066 3.550 -24.604 1.00 86.44 162 THR A CA 1
ATOM 1342 C C . THR A 1 162 ? 4.014 2.855 -25.971 1.00 86.44 162 THR A C 1
ATOM 1344 O O . THR A 1 162 ? 5.002 2.808 -26.706 1.00 86.44 162 THR A O 1
ATOM 1347 N N . VAL A 1 163 ? 2.863 2.277 -26.308 1.00 85.06 163 VAL A N 1
ATOM 1348 C CA . VAL A 1 163 ? 2.600 1.581 -27.571 1.00 85.06 163 VAL A CA 1
ATOM 1349 C C . VAL A 1 163 ? 1.232 1.995 -28.129 1.00 85.06 163 VAL A C 1
ATOM 1351 O O . VAL A 1 163 ? 0.315 2.247 -27.348 1.00 85.06 163 VAL A O 1
ATOM 1354 N N . PRO A 1 164 ? 1.034 2.026 -29.463 1.00 81.94 164 PRO A N 1
ATOM 1355 C CA . PRO A 1 164 ? -0.229 2.476 -30.067 1.00 81.94 164 PRO A CA 1
ATOM 1356 C C . PRO A 1 164 ? -1.453 1.630 -29.692 1.00 81.94 164 PRO A C 1
ATOM 1358 O O . PRO A 1 164 ? -2.588 2.056 -29.876 1.00 81.94 164 PRO A O 1
ATOM 1361 N N . THR A 1 165 ? -1.232 0.405 -29.212 1.00 79.94 165 THR A N 1
ATOM 1362 C CA . THR A 1 165 ? -2.287 -0.538 -28.837 1.00 79.94 165 THR A CA 1
ATOM 1363 C C . THR A 1 165 ? -2.950 -0.200 -27.506 1.00 79.94 165 THR A C 1
ATOM 1365 O O . THR A 1 165 ? -4.008 -0.756 -27.222 1.00 79.94 165 THR A O 1
ATOM 1368 N N . VAL A 1 166 ? -2.369 0.681 -26.687 1.00 82.50 166 VAL A N 1
ATOM 1369 C CA . VAL A 1 166 ? -2.897 1.024 -25.361 1.00 82.50 166 VAL A CA 1
ATOM 1370 C C . VAL A 1 166 ? -3.598 2.385 -25.405 1.00 82.50 166 VAL A C 1
ATOM 1372 O O . VAL A 1 166 ? -2.970 3.3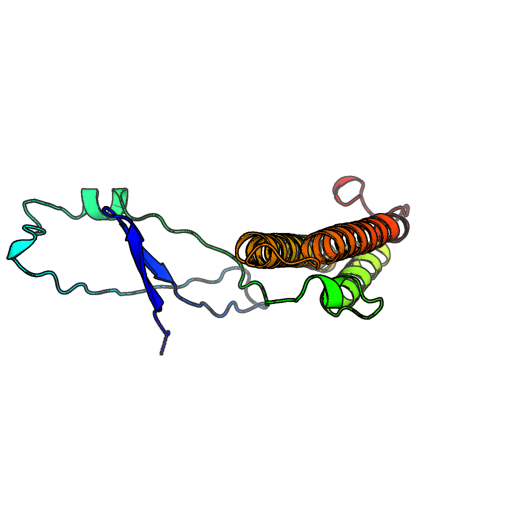49 -25.834 1.00 82.50 166 VAL A O 1
ATOM 1375 N N . PRO A 1 167 ? -4.854 2.499 -24.928 1.00 82.25 167 PRO A N 1
ATOM 1376 C CA . PRO A 1 167 ? -5.557 3.778 -24.829 1.00 82.25 167 PRO A CA 1
ATOM 1377 C C . PRO A 1 167 ? -4.814 4.805 -23.968 1.00 82.25 167 PRO A C 1
ATOM 1379 O O . PRO A 1 167 ? -4.266 4.439 -22.927 1.00 82.25 167 PRO A O 1
ATOM 1382 N N . ASP A 1 168 ? -4.900 6.085 -24.334 1.00 81.56 168 ASP A N 1
ATOM 1383 C CA . ASP A 1 168 ? -4.260 7.197 -23.610 1.00 81.56 168 ASP A CA 1
ATOM 1384 C C . ASP A 1 168 ? -4.649 7.258 -22.123 1.00 81.56 168 ASP A C 1
ATOM 1386 O O . ASP A 1 168 ? -3.850 7.654 -21.286 1.00 81.56 168 ASP A O 1
ATOM 1390 N N . GLU A 1 169 ? -5.854 6.805 -21.763 1.00 83.88 169 GLU A N 1
ATOM 1391 C CA . GLU A 1 169 ? -6.324 6.749 -20.369 1.00 83.88 169 GLU A CA 1
ATOM 1392 C C . GLU A 1 169 ? -5.505 5.803 -19.468 1.00 83.88 169 GLU A C 1
ATOM 1394 O O . GLU A 1 169 ? -5.576 5.900 -18.241 1.00 83.88 169 GLU A O 1
ATOM 1399 N N . LEU A 1 170 ? -4.778 4.848 -20.059 1.00 78.19 170 LEU A N 1
ATOM 1400 C CA . LEU A 1 170 ? -3.956 3.866 -19.345 1.00 78.19 170 LEU A CA 1
ATOM 1401 C C . LEU A 1 170 ? -2.450 4.189 -19.385 1.00 78.19 170 LEU A C 1
ATOM 1403 O O . LEU A 1 170 ? -1.689 3.497 -18.695 1.00 78.19 170 LEU A O 1
ATOM 1407 N N . GLN A 1 171 ? -2.036 5.199 -20.162 1.00 70.50 171 GLN A N 1
ATOM 1408 C CA . GLN A 1 171 ? -0.644 5.652 -20.324 1.00 70.50 171 GLN A CA 1
ATOM 1409 C C . GLN A 1 171 ? -0.262 6.759 -19.328 1.00 70.50 171 GLN A C 1
ATOM 1411 O O . GLN A 1 171 ? 0.934 6.806 -18.945 1.00 70.50 171 GLN A O 1
#

Radius of gyration: 22.15 Å; Cα contacts (8 Å, |Δi|>4): 124; chains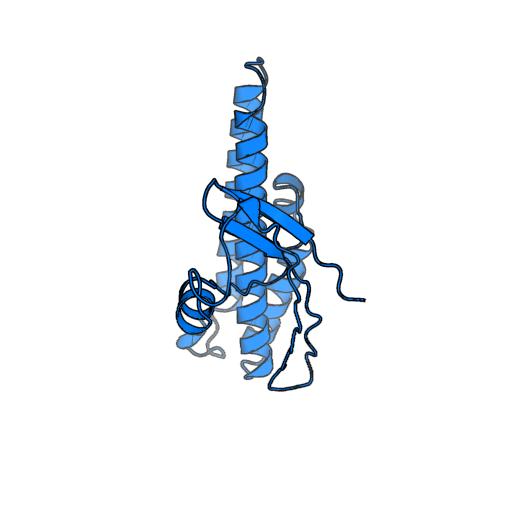: 1; bounding box: 58×26×65 Å

Nearest PDB structures (foldseek):
  2mey-assembly1_A  TM=6.024E-01  e=3.469E+00  Blomia tropicalis
  2jmh-assembly1_A  TM=4.645E-01  e=5.034E+00  Blomia tropicalis